Protein AF-A0A848FG60-F1 (afdb_monomer_lite)

Secondary structure (DSSP, 8-state):
---TTHHHHHHHHHHHHHSSSS---S-----TT----HHHHHHHHHHHHHHHHHHHHHHHHHHTTSS-HHHHHHHHHHHHHHHHHHHGGGHHHHTSSS--HHHHHHHHHHHHHHHHHHHHHHSPPPHHHHHHHHHHHHHHHHHHHHHHHHHHHTT--

Sequence (157 aa):
MREGWKQRTARFLHGLLAVGLGLFQSGRGHTRQRWVRATDLEALARRLHDFERQLGRARGHYARKHLSRQEMELVCRRTVDEVQTLLQPLHPTVAGPGASWALERLREVLHRWQEQSAAVAAQPLQQADVSDLQARLLEITTALYLCARVDDRDGGW

Foldseek 3Di:
DPPPLVVVLVVVVVVLVVVVPPDDDDDDDDDDDDDCALVNLLVLLVVLLVLLVVLVVLLVCVVVVVDDLVRNLVSLLVSLVVNCVSCVVCVVVLPDPPDDPLSVQLVVLVVVSVVLSVVSVPDRDDSVSSVVNSVSSNSNSVSSNVVSVVCVVVPHD

pLDDT: mean 75.54, std 20.2, range [33.19, 95.75]

Organism: NCBI:txid2728836

Structure (mmCIF, N/CA/C/O backbone):
data_AF-A0A848FG60-F1
#
_entry.id   AF-A0A848FG60-F1
#
loop_
_atom_site.group_PDB
_atom_site.id
_atom_site.type_symbol
_atom_site.label_atom_id
_atom_site.label_alt_id
_atom_site.label_comp_id
_atom_site.label_asym_id
_atom_site.label_entity_id
_atom_site.label_seq_id
_atom_site.pdbx_PDB_ins_code
_atom_site.Cartn_x
_atom_site.Cartn_y
_atom_site.Cartn_z
_atom_site.occupancy
_atom_site.B_iso_or_equiv
_atom_site.auth_seq_id
_atom_site.auth_comp_id
_atom_site.auth_asym_id
_atom_site.auth_atom_id
_atom_site.pdbx_PDB_model_num
ATOM 1 N N . MET A 1 1 ? -35.238 6.000 21.857 1.00 43.19 1 MET A N 1
ATOM 2 C CA . MET A 1 1 ? -34.547 6.650 20.714 1.00 43.19 1 MET A CA 1
ATOM 3 C C . MET A 1 1 ? -33.083 6.185 20.602 1.00 43.19 1 MET A C 1
ATOM 5 O O . MET A 1 1 ? -32.178 6.952 20.899 1.00 43.19 1 MET A O 1
ATOM 9 N N . ARG A 1 2 ? -32.814 4.924 20.218 1.00 46.97 2 ARG A N 1
ATOM 10 C CA . ARG A 1 2 ? -31.441 4.352 20.168 1.00 46.97 2 ARG A CA 1
ATOM 11 C C . ARG A 1 2 ? -31.118 3.539 18.899 1.00 46.97 2 ARG A C 1
ATOM 13 O O . ARG A 1 2 ? -30.082 2.888 18.848 1.00 46.97 2 ARG A O 1
ATOM 20 N N . GLU A 1 3 ? -31.956 3.588 17.862 1.00 43.88 3 GLU A N 1
ATOM 21 C CA . GLU A 1 3 ? -31.813 2.691 16.696 1.00 43.88 3 GLU A CA 1
ATOM 22 C C . GLU A 1 3 ? -31.210 3.334 15.433 1.00 43.88 3 GLU A C 1
ATOM 24 O O . GLU A 1 3 ? -30.818 2.632 14.506 1.00 43.88 3 GLU A O 1
ATOM 29 N N . GLY A 1 4 ? -31.028 4.659 15.400 1.00 38.88 4 GLY A N 1
ATOM 30 C CA . GLY A 1 4 ? -30.550 5.365 14.198 1.00 38.88 4 GLY A CA 1
ATOM 31 C C . GLY A 1 4 ? -29.042 5.275 13.907 1.00 38.88 4 GLY A C 1
ATOM 32 O O . GLY A 1 4 ? -28.613 5.658 12.820 1.00 38.88 4 GLY A O 1
ATOM 33 N N . TRP A 1 5 ? -28.222 4.795 14.852 1.00 41.12 5 TRP A N 1
ATOM 34 C CA . TRP A 1 5 ? -26.753 4.803 14.721 1.00 41.12 5 TRP A CA 1
ATOM 35 C C . TRP A 1 5 ? -26.181 3.543 14.060 1.00 41.12 5 TRP A C 1
ATOM 37 O O . TRP A 1 5 ? -25.212 3.643 13.312 1.00 41.12 5 TRP A O 1
ATOM 47 N N . LYS A 1 6 ? -26.811 2.374 14.243 1.00 43.53 6 LYS A N 1
ATOM 48 C CA . LYS A 1 6 ? -26.329 1.108 13.656 1.00 43.53 6 LYS A CA 1
ATOM 49 C C . LYS A 1 6 ? -26.465 1.059 12.126 1.00 43.53 6 LYS A C 1
ATOM 51 O O . LYS A 1 6 ? -25.684 0.390 11.461 1.00 43.53 6 LYS A O 1
ATOM 56 N N . GLN A 1 7 ? -27.418 1.795 11.547 1.00 44.53 7 GLN A N 1
ATOM 57 C CA . GLN A 1 7 ? -27.655 1.777 10.096 1.00 44.53 7 GLN A CA 1
ATOM 58 C C . GLN A 1 7 ? -26.692 2.667 9.288 1.00 44.53 7 GLN A C 1
ATOM 60 O O . GLN A 1 7 ? -26.521 2.437 8.090 1.00 44.53 7 GLN A O 1
ATOM 65 N N . ARG A 1 8 ? -26.041 3.671 9.901 1.00 47.16 8 ARG A N 1
ATOM 66 C CA . ARG A 1 8 ? -25.085 4.545 9.184 1.00 47.16 8 ARG A CA 1
ATOM 67 C C . ARG A 1 8 ? -23.687 3.941 9.082 1.00 47.16 8 ARG A C 1
ATOM 69 O O . ARG A 1 8 ? -23.053 4.104 8.045 1.00 47.16 8 ARG A O 1
ATOM 76 N N . THR A 1 9 ? -23.234 3.204 10.095 1.00 47.78 9 THR A N 1
ATOM 77 C CA . THR A 1 9 ? -21.932 2.513 10.070 1.00 47.78 9 THR A CA 1
ATOM 78 C C . THR A 1 9 ? -21.940 1.319 9.113 1.00 47.78 9 THR A C 1
ATOM 80 O O . THR A 1 9 ? -21.000 1.149 8.339 1.00 47.78 9 THR A O 1
ATOM 83 N N . ALA A 1 10 ? -23.048 0.572 9.048 1.00 43.47 10 ALA A N 1
ATOM 84 C CA . ALA A 1 10 ? -23.207 -0.545 8.113 1.00 43.47 10 ALA A CA 1
ATOM 85 C C . ALA A 1 10 ? -23.095 -0.119 6.634 1.00 43.47 10 ALA A C 1
ATOM 87 O O . ALA A 1 10 ? -22.471 -0.819 5.840 1.00 43.47 10 ALA A O 1
ATOM 88 N N . ARG A 1 11 ? -23.625 1.058 6.260 1.00 46.97 11 ARG A N 1
ATOM 89 C CA . ARG A 1 11 ? -23.487 1.604 4.893 1.00 46.97 11 ARG A CA 1
ATOM 90 C C . ARG A 1 11 ? -22.078 2.096 4.575 1.00 46.97 11 ARG A C 1
ATOM 92 O O . ARG A 1 11 ? -21.710 2.100 3.409 1.00 46.97 11 ARG A O 1
ATOM 99 N N . PHE A 1 12 ? -21.290 2.488 5.573 1.00 46.50 12 PHE A N 1
ATOM 100 C CA . PHE A 1 12 ? -19.912 2.940 5.366 1.00 46.50 12 PHE A CA 1
ATOM 101 C C . PHE A 1 12 ? -18.947 1.768 5.188 1.00 46.50 12 PHE A C 1
ATOM 103 O O . PHE A 1 12 ? -18.126 1.796 4.278 1.00 46.50 12 PHE A O 1
ATOM 110 N N . LEU A 1 13 ? -19.115 0.706 5.983 1.00 46.22 13 LEU A N 1
ATOM 111 C CA . LEU A 1 13 ? -18.448 -0.574 5.748 1.00 46.22 13 LEU A CA 1
ATOM 112 C C . LEU A 1 13 ? -18.839 -1.141 4.381 1.00 46.22 13 LEU A C 1
ATOM 114 O O . LEU A 1 13 ? -17.951 -1.524 3.634 1.00 46.22 13 LEU A O 1
ATOM 118 N N . HIS A 1 14 ? -20.122 -1.098 3.997 1.00 43.41 14 HIS A N 1
ATOM 119 C CA . HIS A 1 14 ? -20.547 -1.487 2.648 1.00 43.41 14 HIS A CA 1
ATOM 120 C C . HIS A 1 14 ? -20.042 -0.549 1.542 1.00 43.41 14 HIS A C 1
ATOM 122 O O . HIS A 1 14 ? -19.753 -1.031 0.460 1.00 43.41 14 HIS A O 1
ATOM 128 N N . GLY A 1 15 ? -19.905 0.758 1.776 1.00 40.09 15 GLY A N 1
ATOM 129 C CA . GLY A 1 15 ? -19.383 1.715 0.791 1.00 40.09 15 GLY A CA 1
ATOM 130 C C . GLY A 1 15 ? -17.871 1.600 0.579 1.00 40.09 15 GLY A C 1
ATOM 131 O O . GLY A 1 15 ? -17.404 1.714 -0.549 1.00 40.09 15 GLY A O 1
ATOM 132 N N . LEU A 1 16 ? -17.115 1.300 1.639 1.00 45.81 16 LEU A N 1
ATOM 133 C CA . LEU A 1 16 ? -15.701 0.912 1.557 1.00 45.81 16 LEU A CA 1
ATOM 134 C C . LEU A 1 16 ? -15.533 -0.491 0.949 1.00 45.81 16 LEU A C 1
ATOM 136 O O . LEU A 1 16 ? -14.603 -0.706 0.183 1.00 45.81 16 LEU A O 1
ATOM 140 N N . LEU A 1 17 ? -16.458 -1.421 1.215 1.00 43.62 17 LEU A N 1
ATOM 141 C CA . LEU A 1 17 ? -16.480 -2.763 0.613 1.00 43.62 17 LEU A CA 1
ATOM 142 C C . LEU A 1 17 ? -16.927 -2.769 -0.863 1.00 43.62 17 LEU A C 1
ATOM 144 O O . LEU A 1 17 ? -16.483 -3.620 -1.624 1.00 43.62 17 LEU A O 1
ATOM 148 N N . ALA A 1 18 ? -17.800 -1.852 -1.291 1.00 42.25 18 ALA A N 1
ATOM 149 C CA . ALA A 1 18 ? -18.418 -1.887 -2.621 1.00 42.25 18 ALA A CA 1
ATOM 150 C C . ALA A 1 18 ? -17.586 -1.209 -3.719 1.00 42.25 18 ALA A C 1
ATOM 152 O O . ALA A 1 18 ? -17.822 -1.467 -4.896 1.00 42.25 18 ALA A O 1
ATOM 153 N N . VAL A 1 19 ? -16.599 -0.378 -3.371 1.00 46.47 19 VAL A N 1
ATOM 154 C CA . VAL A 1 19 ? -15.745 0.300 -4.367 1.00 46.47 19 VAL A CA 1
ATOM 155 C C . VAL A 1 19 ? -14.506 -0.538 -4.740 1.00 46.47 19 VAL A C 1
ATOM 157 O O . VAL A 1 19 ? -13.872 -0.267 -5.753 1.00 46.47 19 VAL A O 1
ATOM 160 N N . GLY A 1 20 ? -14.206 -1.616 -4.003 1.00 38.66 20 GLY A N 1
ATOM 161 C CA . GLY A 1 20 ? -13.117 -2.559 -4.319 1.00 38.66 20 GLY A CA 1
ATOM 162 C C . GLY A 1 20 ? -13.521 -3.801 -5.132 1.00 38.66 20 GLY A C 1
ATOM 163 O O . GLY A 1 20 ? -12.655 -4.571 -5.534 1.00 38.66 20 GLY A O 1
ATOM 164 N N . LEU A 1 21 ? -14.819 -4.012 -5.387 1.00 41.16 21 LEU A N 1
ATOM 165 C CA . LEU A 1 21 ? -15.369 -5.270 -5.931 1.00 41.16 21 LEU A CA 1
ATOM 166 C C . LEU A 1 21 ? -15.944 -5.168 -7.357 1.00 41.16 21 LEU A C 1
ATOM 168 O O . LEU A 1 21 ? -16.602 -6.093 -7.832 1.00 41.16 21 LEU A O 1
ATOM 172 N N . GLY A 1 22 ? -15.684 -4.071 -8.069 1.00 34.75 22 GLY A N 1
ATOM 173 C CA . GLY A 1 22 ? -16.069 -3.908 -9.472 1.00 34.75 22 GLY A CA 1
ATOM 174 C C . GLY A 1 22 ? -14.889 -4.122 -10.420 1.00 34.75 22 GLY A C 1
ATOM 175 O O . GLY A 1 22 ? -14.008 -3.274 -10.466 1.00 34.75 22 GLY A O 1
ATOM 176 N N . LEU A 1 23 ? -14.947 -5.201 -11.217 1.00 46.12 23 LEU A N 1
ATOM 177 C CA . LEU A 1 23 ? -14.088 -5.569 -12.366 1.00 46.12 23 LEU A CA 1
ATOM 178 C C . LEU A 1 23 ? -12.882 -6.484 -12.083 1.00 46.12 23 LEU A C 1
ATOM 180 O O . LEU A 1 23 ? -11.734 -6.117 -12.301 1.00 46.12 23 LEU A O 1
ATOM 184 N N . PHE A 1 24 ? -13.154 -7.746 -11.738 1.00 44.06 24 PHE A N 1
ATOM 185 C CA . PHE A 1 24 ? -12.330 -8.866 -12.218 1.00 44.06 24 PHE A CA 1
ATOM 186 C C . PHE A 1 24 ? -13.209 -10.100 -12.470 1.00 44.06 24 PHE A C 1
ATOM 188 O O . PHE A 1 24 ? -13.235 -11.064 -11.712 1.00 44.06 24 PHE A O 1
ATOM 195 N N . GLN A 1 25 ? -13.959 -10.057 -13.570 1.00 45.28 25 GLN A N 1
ATOM 196 C CA . GLN A 1 25 ? -14.399 -11.256 -14.280 1.00 45.28 25 GLN A CA 1
ATOM 197 C C . GLN A 1 25 ? -14.211 -11.009 -15.773 1.00 45.28 25 GLN A C 1
ATOM 199 O O . GLN A 1 25 ? -15.046 -10.372 -16.406 1.00 45.28 25 GLN A O 1
ATOM 204 N N . SER A 1 26 ? -13.081 -11.478 -16.305 1.00 40.50 26 SER A N 1
ATOM 205 C CA . SER A 1 26 ? -12.954 -12.110 -17.628 1.00 40.50 26 SER A CA 1
ATOM 206 C C . SER A 1 26 ? -11.483 -12.437 -17.901 1.00 40.50 26 SER A C 1
ATOM 208 O O . SER A 1 26 ? -10.650 -11.538 -17.926 1.00 40.50 26 SER A O 1
ATOM 210 N N . GLY A 1 27 ? -11.181 -13.722 -18.123 1.00 33.19 27 GLY A N 1
ATOM 211 C CA . GLY A 1 27 ? -9.958 -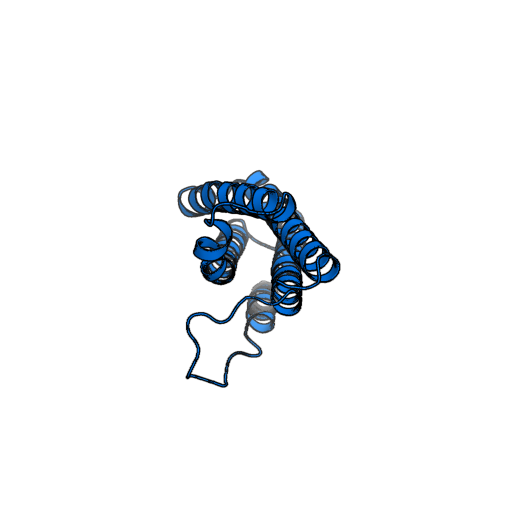14.160 -18.811 1.00 33.19 27 GLY A CA 1
ATOM 212 C C . GLY A 1 27 ? -8.948 -14.979 -17.999 1.00 33.19 27 GLY A C 1
ATOM 213 O O . GLY A 1 27 ? -7.886 -14.485 -17.639 1.00 33.19 27 GLY A O 1
ATOM 214 N N . ARG A 1 28 ? -9.220 -16.275 -17.787 1.00 44.66 28 ARG A N 1
ATOM 215 C CA . ARG A 1 28 ? -8.155 -17.283 -17.628 1.00 44.66 28 ARG A CA 1
ATOM 216 C C . ARG A 1 28 ? -7.485 -17.507 -18.989 1.00 44.66 28 ARG A C 1
ATOM 218 O O . ARG A 1 28 ? -8.190 -17.806 -19.945 1.00 44.66 28 ARG A O 1
ATOM 225 N N . GLY A 1 29 ? -6.152 -17.509 -19.025 1.00 38.81 29 GLY A N 1
ATOM 226 C CA . GLY A 1 29 ? -5.381 -18.230 -20.045 1.00 38.81 29 GLY A CA 1
ATOM 227 C C . GLY A 1 29 ? -4.326 -17.403 -20.782 1.00 38.81 29 GLY A C 1
ATOM 228 O O . GLY A 1 29 ? -4.659 -16.478 -21.503 1.00 38.81 29 GLY A O 1
ATOM 229 N N . HIS A 1 30 ? -3.068 -17.838 -20.643 1.00 36.25 30 HIS A N 1
ATOM 230 C CA . HIS A 1 30 ? -1.921 -17.553 -21.524 1.00 36.25 30 HIS A CA 1
ATOM 231 C C . HIS A 1 30 ? -1.269 -16.163 -21.431 1.00 36.25 30 HIS A C 1
ATOM 233 O O . HIS A 1 30 ? -1.506 -15.305 -22.263 1.00 36.25 30 HIS A O 1
ATOM 239 N N . THR A 1 31 ? -0.368 -16.001 -20.451 1.00 37.34 31 THR A N 1
ATOM 240 C CA . THR A 1 31 ? 1.079 -15.725 -20.645 1.00 37.34 31 THR A CA 1
ATOM 241 C C . THR A 1 31 ? 1.713 -15.445 -19.278 1.00 37.34 31 THR A C 1
ATOM 243 O O . THR A 1 31 ? 1.723 -14.314 -18.799 1.00 37.34 31 THR A O 1
ATOM 246 N N . ARG A 1 32 ? 2.244 -16.485 -18.621 1.00 42.47 32 ARG A N 1
ATOM 247 C CA . ARG A 1 32 ? 3.284 -16.305 -17.594 1.00 42.47 32 ARG A CA 1
ATOM 248 C C . ARG A 1 32 ? 4.531 -15.797 -18.331 1.00 42.47 32 ARG A C 1
ATOM 250 O O . ARG A 1 32 ? 4.897 -16.410 -19.323 1.00 42.47 32 ARG A O 1
ATOM 257 N N . GLN A 1 33 ? 5.144 -14.715 -17.848 1.00 43.25 33 GLN A N 1
ATOM 258 C CA . GLN A 1 33 ? 6.311 -14.016 -18.429 1.00 43.25 33 GLN A CA 1
ATOM 259 C C . GLN A 1 33 ? 6.042 -13.108 -19.639 1.00 43.25 33 GLN A C 1
ATOM 261 O O . GLN A 1 33 ? 6.755 -13.157 -20.639 1.00 43.25 33 GLN A O 1
ATOM 266 N N . ARG A 1 34 ? 5.065 -12.201 -19.539 1.00 41.25 34 ARG A N 1
ATOM 267 C CA . ARG A 1 34 ? 5.066 -11.002 -20.384 1.00 41.25 34 ARG A CA 1
ATOM 268 C C . ARG A 1 34 ? 5.093 -9.767 -19.496 1.00 41.25 34 ARG A C 1
ATOM 270 O O . ARG A 1 34 ? 4.231 -9.597 -18.646 1.00 41.25 34 ARG A O 1
ATOM 277 N N . TRP A 1 35 ? 6.170 -9.019 -19.673 1.00 51.25 35 TRP A N 1
ATOM 278 C CA . TRP A 1 35 ? 6.559 -7.768 -19.044 1.00 51.25 35 TRP A CA 1
ATOM 279 C C . TRP A 1 35 ? 5.409 -6.856 -18.611 1.00 51.25 35 TRP A C 1
ATOM 281 O O . TRP A 1 35 ? 4.452 -6.657 -19.355 1.00 51.25 35 TRP A O 1
ATOM 291 N N . VAL A 1 36 ? 5.585 -6.259 -17.432 1.00 56.28 36 VAL A N 1
ATOM 292 C CA . VAL A 1 36 ? 4.833 -5.097 -16.951 1.00 56.28 36 VAL A CA 1
ATOM 293 C C . VAL A 1 36 ? 5.274 -3.917 -17.821 1.00 56.28 36 VAL A C 1
ATOM 295 O O . VAL A 1 36 ? 6.374 -3.405 -17.632 1.00 56.28 36 VAL A O 1
ATOM 298 N N . ARG A 1 37 ? 4.482 -3.532 -18.826 1.00 58.97 37 ARG A N 1
ATOM 299 C CA . ARG A 1 37 ? 4.776 -2.341 -19.644 1.00 58.97 37 ARG A CA 1
ATOM 300 C C . ARG A 1 37 ? 4.719 -1.088 -18.762 1.00 58.97 37 ARG A C 1
ATOM 302 O O . ARG A 1 37 ? 4.047 -1.100 -17.732 1.00 58.97 37 ARG A O 1
ATOM 309 N N . ALA A 1 38 ? 5.318 0.029 -19.182 1.00 57.53 38 ALA A N 1
ATOM 310 C CA . ALA A 1 38 ? 5.148 1.325 -18.508 1.00 57.53 38 ALA A CA 1
ATOM 311 C C . ALA A 1 38 ? 3.666 1.644 -18.193 1.00 57.53 38 ALA A C 1
ATOM 313 O O . ALA A 1 38 ? 3.337 2.112 -17.102 1.00 57.53 38 ALA A O 1
ATOM 314 N N . THR A 1 39 ? 2.745 1.278 -19.096 1.00 58.06 39 THR A N 1
ATOM 315 C CA . THR A 1 39 ? 1.288 1.397 -18.898 1.00 58.06 39 THR A CA 1
ATOM 316 C C . THR A 1 39 ? 0.764 0.578 -17.709 1.00 58.06 39 THR A C 1
ATOM 318 O O . THR A 1 39 ? -0.144 1.028 -17.008 1.00 58.06 39 THR A O 1
ATOM 321 N N . ASP A 1 40 ? 1.354 -0.587 -17.442 1.00 82.12 40 ASP A N 1
ATOM 322 C CA . ASP A 1 40 ? 0.992 -1.467 -16.330 1.00 82.12 40 ASP A CA 1
ATOM 323 C C . ASP A 1 40 ? 1.553 -0.946 -14.995 1.00 82.12 40 ASP A C 1
ATOM 325 O O . ASP A 1 40 ? 0.869 -1.020 -13.972 1.00 82.12 40 ASP A O 1
ATOM 329 N N . LEU A 1 41 ? 2.748 -0.336 -14.997 1.00 84.81 41 LEU A N 1
ATOM 330 C CA . LEU A 1 41 ? 3.316 0.329 -13.815 1.00 84.81 41 LEU A CA 1
ATOM 331 C C . LEU A 1 41 ? 2.505 1.568 -13.414 1.00 84.81 41 LEU A C 1
ATOM 333 O O . LEU A 1 41 ? 2.201 1.743 -12.234 1.00 84.81 41 LEU A O 1
ATOM 337 N N . GLU A 1 42 ? 2.095 2.405 -14.373 1.00 87.00 42 GLU A N 1
ATOM 338 C CA . GLU A 1 42 ? 1.232 3.560 -14.086 1.00 87.00 42 GLU A CA 1
ATOM 339 C C . GLU A 1 42 ? -0.172 3.137 -13.632 1.00 87.00 42 GLU A C 1
ATOM 341 O O . GLU A 1 42 ? -0.783 3.789 -12.781 1.00 87.00 42 GLU A O 1
ATOM 346 N N . ALA A 1 43 ? -0.726 2.061 -14.198 1.00 87.94 43 ALA A N 1
ATOM 347 C CA . ALA A 1 43 ? -2.000 1.507 -13.743 1.00 87.94 43 ALA A CA 1
ATOM 348 C C . ALA A 1 43 ? -1.901 0.994 -12.298 1.00 87.94 43 ALA A C 1
ATOM 350 O O . ALA A 1 43 ? -2.771 1.290 -11.475 1.00 87.94 43 ALA A O 1
ATOM 351 N N . LEU A 1 44 ? -0.815 0.292 -11.966 1.00 90.12 44 LEU A N 1
ATOM 352 C CA . LEU A 1 44 ? -0.554 -0.170 -10.608 1.00 90.12 44 LEU A CA 1
ATOM 353 C C . LEU A 1 44 ? -0.361 1.002 -9.638 1.00 90.12 44 LEU A C 1
ATOM 355 O O . LEU A 1 44 ? -0.968 1.008 -8.569 1.00 90.12 44 LEU A O 1
ATOM 359 N N . ALA A 1 45 ? 0.403 2.026 -10.027 1.00 91.69 45 ALA A N 1
ATOM 360 C CA . ALA A 1 45 ? 0.597 3.234 -9.230 1.00 91.69 45 ALA A CA 1
ATOM 361 C C . ALA A 1 45 ? -0.739 3.926 -8.917 1.00 91.69 45 ALA A C 1
ATOM 363 O O . ALA A 1 45 ? -1.013 4.251 -7.763 1.00 91.69 45 ALA A O 1
ATOM 364 N N . ARG A 1 46 ? -1.618 4.088 -9.917 1.00 92.19 46 ARG A N 1
ATOM 365 C CA . ARG A 1 46 ? -2.971 4.639 -9.714 1.00 92.19 46 ARG A CA 1
ATOM 366 C C . ARG A 1 46 ? -3.768 3.830 -8.697 1.00 92.19 46 ARG A C 1
ATOM 368 O O . ARG A 1 46 ? -4.340 4.407 -7.777 1.00 92.19 46 ARG A O 1
ATOM 375 N N . ARG A 1 47 ? -3.746 2.503 -8.817 1.00 91.69 47 ARG A N 1
ATOM 376 C CA . ARG A 1 47 ? -4.473 1.620 -7.900 1.00 91.69 47 ARG A CA 1
ATOM 377 C C . ARG A 1 47 ? -3.947 1.710 -6.465 1.00 91.69 47 ARG A C 1
ATOM 379 O O . ARG A 1 47 ? -4.742 1.753 -5.532 1.00 91.69 47 ARG A O 1
ATOM 386 N N . LEU A 1 48 ? -2.630 1.786 -6.271 1.00 93.50 48 LEU A N 1
ATOM 387 C CA . LEU A 1 48 ? -2.032 1.984 -4.943 1.00 93.50 48 LEU A CA 1
ATOM 388 C C . LEU A 1 48 ? -2.339 3.369 -4.365 1.00 93.50 48 LEU A C 1
ATOM 390 O O . LEU A 1 48 ? -2.590 3.492 -3.165 1.00 93.50 48 LEU A O 1
ATOM 394 N N . HIS A 1 49 ? -2.403 4.396 -5.213 1.00 93.25 49 HIS A N 1
ATOM 395 C CA . HIS A 1 49 ? -2.829 5.728 -4.797 1.00 93.25 49 HIS A CA 1
ATOM 396 C C . HIS A 1 49 ? -4.281 5.744 -4.300 1.00 93.25 49 HIS A C 1
ATOM 398 O O . HIS A 1 49 ? -4.608 6.448 -3.346 1.00 93.25 49 HIS A O 1
ATOM 404 N N . ASP A 1 50 ? -5.164 4.935 -4.888 1.00 94.12 50 ASP A N 1
ATOM 405 C CA . ASP A 1 50 ? -6.537 4.820 -4.398 1.00 94.12 50 ASP A CA 1
ATOM 406 C C . ASP A 1 50 ? -6.600 4.202 -2.994 1.00 94.12 50 ASP A C 1
ATOM 408 O O . ASP A 1 50 ? -7.392 4.667 -2.170 1.00 94.12 50 ASP A O 1
ATOM 412 N N . PHE A 1 51 ? -5.749 3.217 -2.682 1.00 93.19 51 PHE A N 1
ATOM 413 C CA . PHE A 1 51 ? -5.620 2.677 -1.321 1.00 93.19 51 PHE A CA 1
ATOM 414 C C . PHE A 1 51 ? -5.078 3.710 -0.333 1.00 93.19 51 PHE A C 1
ATOM 416 O O . PHE A 1 51 ? -5.610 3.842 0.771 1.00 93.19 51 PHE A O 1
ATOM 423 N N . GLU A 1 52 ? -4.075 4.492 -0.737 1.00 95.31 52 GLU A N 1
ATOM 424 C CA . GLU A 1 52 ? -3.547 5.609 0.055 1.00 95.31 52 GLU A CA 1
ATOM 425 C C . GLU A 1 52 ? -4.667 6.594 0.424 1.00 95.31 52 GLU A C 1
ATOM 427 O O . GLU A 1 52 ? -4.892 6.883 1.605 1.00 95.31 52 GLU A O 1
ATOM 432 N N . ARG A 1 53 ? -5.466 7.018 -0.562 1.00 93.44 53 ARG A N 1
ATOM 433 C CA . ARG A 1 53 ? -6.609 7.913 -0.339 1.00 93.44 53 ARG A CA 1
ATOM 434 C C . ARG A 1 53 ? -7.684 7.288 0.544 1.00 93.44 53 ARG A C 1
ATOM 436 O O . ARG A 1 53 ? -8.315 7.993 1.336 1.00 93.44 53 ARG A O 1
ATOM 443 N N . GLN A 1 54 ? -7.939 5.988 0.401 1.00 92.38 54 GLN A N 1
ATOM 444 C CA . GLN A 1 54 ? -8.893 5.263 1.243 1.00 92.38 54 GLN A CA 1
ATOM 445 C C . GLN A 1 54 ? -8.442 5.233 2.705 1.00 92.38 54 GLN A C 1
ATOM 447 O O . GLN A 1 54 ? -9.245 5.568 3.579 1.00 92.38 54 GLN A O 1
ATOM 452 N N . LEU A 1 55 ? -7.165 4.936 2.971 1.00 92.56 55 LEU A N 1
ATOM 453 C CA . LEU A 1 55 ? -6.594 5.021 4.318 1.00 92.56 55 LEU A CA 1
ATOM 454 C C . LEU A 1 55 ? -6.672 6.445 4.872 1.00 92.56 55 LEU A C 1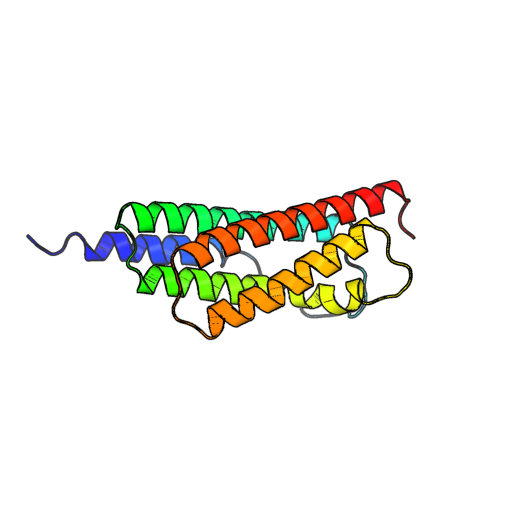
ATOM 456 O O . LEU A 1 55 ? -7.084 6.624 6.018 1.00 92.56 55 LEU A O 1
ATOM 460 N N . GLY A 1 56 ? -6.377 7.463 4.059 1.00 91.88 56 GLY A N 1
ATOM 461 C CA . GLY A 1 56 ? -6.514 8.865 4.458 1.00 91.88 56 GLY A CA 1
ATOM 462 C C . GLY A 1 56 ? -7.943 9.230 4.882 1.00 91.88 56 GLY A C 1
ATOM 463 O O . GLY A 1 56 ? -8.145 9.868 5.920 1.00 91.88 56 GLY A O 1
ATOM 464 N N . ARG A 1 57 ? -8.957 8.772 4.132 1.00 93.06 57 ARG A N 1
ATOM 465 C CA . ARG A 1 57 ? -10.375 8.950 4.497 1.00 93.06 57 ARG A CA 1
ATOM 466 C C . ARG A 1 57 ? -10.734 8.198 5.777 1.00 93.06 57 ARG A C 1
ATOM 468 O O . ARG A 1 57 ? -11.347 8.788 6.667 1.00 93.06 57 ARG A O 1
ATOM 475 N N . ALA A 1 58 ? -10.335 6.932 5.895 1.00 90.88 58 ALA A N 1
ATOM 476 C CA . ALA A 1 58 ? -10.576 6.123 7.089 1.00 90.88 58 ALA A CA 1
ATOM 477 C C . ALA A 1 58 ? -9.944 6.764 8.336 1.00 90.88 58 ALA A C 1
ATOM 479 O O . ALA A 1 58 ? -10.613 6.918 9.356 1.00 90.88 58 ALA A O 1
ATOM 480 N N . ARG A 1 59 ? -8.712 7.273 8.225 1.00 91.25 59 ARG A N 1
ATOM 481 C CA . ARG A 1 59 ? -8.030 8.029 9.284 1.00 91.25 59 ARG A CA 1
ATOM 482 C C . ARG A 1 59 ? -8.821 9.268 9.703 1.00 91.25 59 ARG A C 1
ATOM 484 O O . ARG A 1 59 ? -8.990 9.512 10.896 1.00 91.25 59 ARG A O 1
ATOM 491 N N . GLY A 1 60 ? -9.357 10.024 8.742 1.00 90.25 60 GLY A N 1
ATOM 492 C CA . GLY A 1 60 ? -10.231 11.169 9.017 1.00 90.25 60 GLY A CA 1
ATOM 493 C C . GLY A 1 60 ? -11.517 10.781 9.758 1.00 90.25 60 GLY A C 1
ATOM 494 O O . GLY A 1 60 ? -11.921 11.463 10.702 1.00 90.25 60 GLY A O 1
ATOM 495 N N . HIS A 1 61 ? -12.142 9.665 9.381 1.00 90.19 61 HIS A N 1
ATOM 496 C CA . HIS A 1 61 ? -13.314 9.127 10.077 1.00 90.19 61 HIS A CA 1
ATOM 497 C C . HIS A 1 61 ? -12.981 8.628 11.488 1.00 90.19 61 HIS A C 1
ATOM 499 O O . HIS A 1 61 ? -13.746 8.892 12.416 1.00 90.19 61 HIS A O 1
ATOM 505 N N . TYR A 1 62 ? -11.832 7.980 11.673 1.00 87.44 62 TYR A N 1
ATOM 506 C CA . TYR A 1 62 ? -11.345 7.541 12.979 1.00 87.44 62 TYR A CA 1
ATOM 507 C C . TYR A 1 62 ? -11.077 8.728 13.915 1.00 87.44 62 TYR A C 1
ATOM 509 O O . TYR A 1 62 ? -11.595 8.764 15.030 1.00 87.44 62 TYR A O 1
ATOM 517 N N . ALA A 1 63 ? -10.384 9.766 13.433 1.00 88.25 63 ALA A N 1
ATOM 518 C CA . ALA A 1 63 ? -10.129 10.989 14.199 1.00 88.25 63 ALA A CA 1
ATOM 519 C C . ALA A 1 63 ? -11.427 11.697 14.638 1.00 88.25 63 ALA A C 1
ATOM 521 O O . ALA A 1 63 ? -11.496 12.275 15.722 1.00 88.25 63 ALA A O 1
ATOM 522 N N . ARG A 1 64 ? -12.483 11.609 13.821 1.00 90.75 64 ARG A N 1
ATOM 523 C CA . ARG A 1 64 ? -13.824 12.140 14.122 1.00 90.75 64 ARG A CA 1
ATOM 524 C C . ARG A 1 64 ? -14.716 11.169 14.911 1.00 90.75 64 ARG A C 1
ATOM 526 O O . ARG A 1 64 ? -15.901 11.442 15.074 1.00 90.75 64 ARG A O 1
ATOM 533 N N . LYS A 1 65 ? -14.171 10.049 15.407 1.00 87.31 65 LYS A N 1
ATOM 534 C CA . LYS A 1 65 ? -14.887 8.999 16.161 1.00 87.31 65 LYS A CA 1
ATOM 535 C C . LYS A 1 65 ? -16.062 8.366 15.397 1.00 87.31 65 LYS A C 1
ATOM 537 O O . LYS A 1 65 ? -17.005 7.865 16.004 1.00 87.31 65 LYS A O 1
ATOM 542 N N . HIS A 1 66 ? -16.011 8.385 14.065 1.00 86.56 66 HIS A N 1
ATOM 543 C CA . HIS A 1 66 ? -16.963 7.684 13.195 1.00 86.56 66 HIS A CA 1
ATOM 544 C C . HIS A 1 66 ? -16.553 6.235 12.901 1.00 86.56 66 HIS A C 1
ATOM 546 O O . HIS A 1 66 ? -17.381 5.467 12.422 1.00 86.56 66 HIS A O 1
ATOM 552 N N . LEU A 1 67 ? -15.297 5.880 13.183 1.00 87.94 67 LEU A N 1
ATOM 553 C CA . LEU A 1 67 ? -14.770 4.517 13.160 1.00 87.94 67 LEU A CA 1
ATOM 554 C C . LEU A 1 67 ? -14.252 4.167 14.552 1.00 87.94 67 LEU A C 1
ATOM 556 O O . LEU A 1 67 ? -13.614 4.991 15.212 1.00 87.94 67 LEU A O 1
ATOM 560 N N . SER A 1 68 ? -14.507 2.940 14.984 1.00 90.50 68 SER A N 1
ATOM 561 C CA . SER A 1 68 ? -13.851 2.349 16.144 1.00 90.50 68 SER A CA 1
ATOM 562 C C . SER A 1 68 ? -12.416 1.931 15.812 1.00 90.50 68 SER A C 1
ATOM 564 O O . SER A 1 68 ? -12.035 1.779 14.650 1.00 90.50 68 SER A O 1
ATOM 566 N N . ARG A 1 69 ? -11.609 1.701 16.854 1.00 89.06 69 ARG A N 1
ATOM 567 C CA . ARG A 1 69 ? -10.234 1.201 16.708 1.00 89.06 69 ARG A CA 1
ATOM 568 C C . ARG A 1 69 ? -10.189 -0.145 15.976 1.00 89.06 69 ARG A C 1
ATOM 570 O O . ARG A 1 69 ? -9.372 -0.309 15.082 1.00 89.06 69 ARG A O 1
ATOM 577 N N . GLN A 1 70 ? -11.095 -1.064 16.311 1.00 89.94 70 GLN A N 1
ATOM 578 C CA . GLN A 1 70 ? -11.173 -2.387 15.681 1.00 89.94 70 GLN A CA 1
ATOM 579 C C . GLN A 1 70 ? -11.535 -2.300 14.192 1.00 89.94 70 GLN A C 1
ATOM 581 O O . GLN A 1 70 ? -10.977 -3.027 13.374 1.00 89.94 70 GLN A O 1
ATOM 586 N N . GLU A 1 71 ? -12.443 -1.393 13.815 1.00 91.00 71 GLU A N 1
ATOM 587 C CA . GLU A 1 71 ? -12.768 -1.168 12.402 1.00 91.00 71 GLU A CA 1
ATOM 588 C C . GLU A 1 71 ? -11.576 -0.570 11.645 1.00 91.00 71 GLU A C 1
ATOM 590 O O . GLU A 1 71 ? -11.304 -0.979 10.519 1.00 91.00 71 GLU A O 1
ATOM 595 N N . MET A 1 72 ? -10.832 0.351 12.267 1.00 92.06 72 MET A N 1
ATOM 596 C CA . MET A 1 72 ? -9.621 0.921 11.673 1.00 92.06 72 MET A CA 1
ATOM 597 C C . MET A 1 72 ? -8.517 -0.133 11.493 1.00 92.06 72 MET A C 1
ATOM 599 O O . MET A 1 72 ? -7.910 -0.210 10.429 1.00 92.06 72 MET A O 1
ATOM 603 N N . GLU A 1 73 ? -8.303 -0.985 12.498 1.00 91.12 73 GLU A N 1
ATOM 604 C CA . GLU A 1 73 ? -7.397 -2.141 12.442 1.00 91.12 73 GLU A CA 1
ATOM 605 C C . GLU A 1 73 ? -7.728 -3.071 11.275 1.00 91.12 73 GLU A C 1
ATOM 607 O O . GLU A 1 73 ? -6.849 -3.455 10.502 1.00 91.12 73 GLU A O 1
ATOM 612 N N . LEU A 1 74 ? -9.009 -3.390 11.106 1.00 91.12 74 LEU A N 1
ATOM 613 C CA . LEU A 1 74 ? -9.482 -4.243 10.026 1.00 91.12 74 LEU A CA 1
ATOM 614 C C . LEU A 1 74 ? -9.305 -3.591 8.647 1.00 91.12 74 LEU A C 1
ATOM 616 O O . LEU A 1 74 ? -8.927 -4.280 7.702 1.00 91.12 74 LEU A O 1
ATOM 620 N N . VAL A 1 75 ? -9.525 -2.278 8.526 1.00 92.00 75 VAL A N 1
ATOM 621 C CA . VAL A 1 75 ? -9.236 -1.529 7.291 1.00 92.00 75 VAL A CA 1
ATOM 622 C C . VAL A 1 75 ? -7.741 -1.574 6.969 1.00 92.00 75 VAL A C 1
ATOM 624 O O . VAL A 1 75 ? -7.380 -1.900 5.843 1.00 92.00 75 VAL A O 1
ATOM 627 N N . CYS A 1 76 ? -6.867 -1.305 7.942 1.00 91.94 76 CYS A N 1
ATOM 628 C CA . CYS A 1 76 ? -5.418 -1.341 7.734 1.00 91.94 76 CYS A CA 1
ATOM 629 C C . CYS A 1 76 ? -4.928 -2.721 7.290 1.00 91.94 76 CYS A C 1
ATOM 631 O O . CYS A 1 76 ? -4.192 -2.806 6.311 1.00 91.94 76 CYS A O 1
ATOM 633 N N . ARG A 1 77 ? -5.366 -3.793 7.960 1.00 91.44 77 ARG A N 1
ATOM 634 C CA . ARG A 1 77 ? -4.965 -5.167 7.616 1.00 91.44 77 ARG A CA 1
ATOM 635 C C . ARG A 1 77 ? -5.415 -5.566 6.216 1.00 91.44 77 ARG A C 1
ATOM 637 O O . ARG A 1 77 ? -4.602 -6.043 5.438 1.00 91.44 77 ARG A O 1
ATOM 644 N N . ARG A 1 78 ? -6.669 -5.276 5.856 1.00 92.25 78 ARG A N 1
ATOM 645 C CA . ARG A 1 78 ? -7.167 -5.535 4.496 1.00 92.25 78 ARG A CA 1
ATOM 646 C C . ARG A 1 78 ? -6.381 -4.771 3.441 1.00 92.25 78 ARG A C 1
ATOM 648 O O . ARG A 1 78 ? -5.995 -5.359 2.439 1.00 92.25 78 ARG A O 1
ATOM 655 N N . THR A 1 79 ? -6.103 -3.489 3.678 1.00 92.94 79 THR A N 1
ATOM 656 C CA . THR A 1 79 ? -5.280 -2.702 2.754 1.00 92.94 79 THR A CA 1
ATOM 657 C C . THR A 1 79 ? -3.890 -3.311 2.598 1.00 92.94 79 THR A C 1
ATOM 659 O O . THR A 1 79 ? -3.401 -3.404 1.478 1.00 92.94 79 THR A O 1
ATOM 662 N N . VAL A 1 80 ? -3.258 -3.745 3.693 1.00 93.25 80 VAL A N 1
ATOM 663 C CA . VAL A 1 80 ? -1.956 -4.423 3.642 1.00 93.25 80 VAL A CA 1
ATOM 664 C C . VAL A 1 80 ? -2.029 -5.694 2.792 1.00 93.25 80 VAL A C 1
ATOM 666 O O . VAL A 1 80 ? -1.228 -5.833 1.869 1.00 93.25 80 VAL A O 1
ATOM 669 N N . ASP A 1 81 ? -3.010 -6.564 3.035 1.00 91.25 81 ASP A N 1
ATOM 670 C CA . ASP A 1 81 ? -3.177 -7.828 2.306 1.00 91.25 81 ASP A CA 1
ATOM 671 C C . ASP A 1 81 ? -3.420 -7.603 0.801 1.00 91.25 81 ASP A C 1
ATOM 673 O O . ASP A 1 81 ? -2.801 -8.246 -0.057 1.00 91.25 81 ASP A O 1
ATOM 677 N N . GLU A 1 82 ? -4.302 -6.660 0.457 1.00 91.12 82 GLU A N 1
ATOM 678 C CA . GLU A 1 82 ? -4.627 -6.327 -0.932 1.00 91.12 82 GLU A CA 1
ATOM 679 C C . GLU A 1 82 ? -3.427 -5.710 -1.656 1.00 91.12 82 GLU A C 1
ATOM 681 O O . GLU A 1 82 ? -3.094 -6.115 -2.773 1.00 91.12 82 GLU A O 1
ATOM 686 N N . VAL A 1 83 ? -2.729 -4.772 -1.013 1.00 91.25 83 VAL A N 1
ATOM 687 C CA . VAL A 1 83 ? -1.529 -4.146 -1.579 1.00 91.25 83 VAL A CA 1
ATOM 688 C C . VAL A 1 83 ? -0.415 -5.172 -1.751 1.00 91.25 83 VAL A C 1
ATOM 690 O O . VAL A 1 83 ? 0.228 -5.198 -2.799 1.00 91.25 83 VAL A O 1
ATOM 693 N N . GLN A 1 84 ? -0.203 -6.063 -0.784 1.00 90.44 84 GLN A N 1
ATOM 694 C CA . GLN A 1 84 ? 0.814 -7.105 -0.893 1.00 90.44 84 GLN A CA 1
ATOM 695 C C . GLN A 1 84 ? 0.513 -8.078 -2.037 1.00 90.44 84 GLN A C 1
ATOM 697 O O . GLN A 1 84 ? 1.418 -8.434 -2.793 1.00 90.44 84 GLN A O 1
ATOM 702 N N . THR A 1 85 ? -0.759 -8.429 -2.234 1.00 87.56 85 THR A N 1
ATOM 703 C CA . THR A 1 85 ? -1.205 -9.239 -3.378 1.00 87.56 85 THR A CA 1
ATOM 704 C C . THR A 1 85 ? -0.930 -8.532 -4.708 1.00 87.56 85 THR A C 1
ATOM 706 O O . THR A 1 85 ? -0.442 -9.152 -5.652 1.00 87.56 85 THR A O 1
ATOM 709 N N . LEU A 1 86 ? -1.198 -7.225 -4.789 1.00 88.62 86 LEU A N 1
ATOM 710 C CA . LEU A 1 86 ? -0.949 -6.430 -5.995 1.00 88.62 86 LEU A CA 1
ATOM 711 C C . LEU A 1 86 ? 0.541 -6.261 -6.307 1.00 88.62 86 LEU A C 1
ATOM 713 O O . LEU A 1 86 ? 0.915 -6.201 -7.477 1.00 88.62 86 LEU A O 1
ATOM 717 N N . LEU A 1 87 ? 1.384 -6.184 -5.278 1.00 88.50 87 LEU A N 1
ATOM 718 C CA . LEU A 1 87 ? 2.830 -6.013 -5.416 1.00 88.50 87 LEU A CA 1
ATOM 719 C C . LEU A 1 87 ? 3.576 -7.333 -5.641 1.00 88.50 87 LEU A C 1
ATOM 721 O O . LEU A 1 87 ? 4.690 -7.310 -6.164 1.0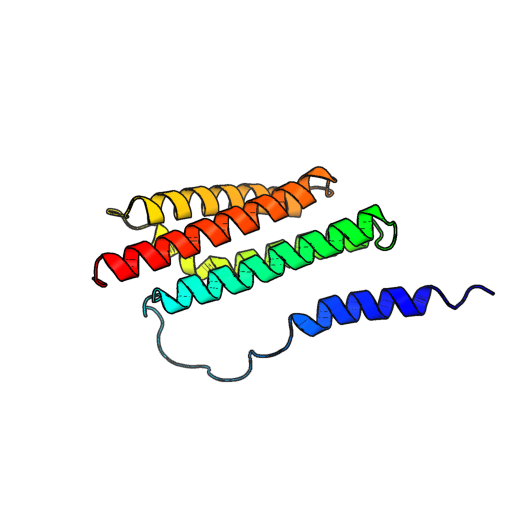0 88.50 87 LEU A O 1
ATOM 725 N N . GLN A 1 88 ? 2.975 -8.481 -5.305 1.00 84.62 88 GLN A N 1
ATOM 726 C CA . GLN A 1 88 ? 3.602 -9.802 -5.425 1.00 84.62 88 GLN A CA 1
ATOM 727 C C . GLN A 1 88 ? 4.274 -10.060 -6.793 1.00 84.62 88 GLN A C 1
ATOM 729 O O . GLN A 1 88 ? 5.408 -10.549 -6.807 1.00 84.62 88 GLN A O 1
ATOM 734 N N . PRO A 1 89 ? 3.655 -9.711 -7.941 1.00 82.88 89 PRO A N 1
ATOM 735 C CA . PRO A 1 89 ? 4.250 -9.947 -9.256 1.00 82.88 89 PRO A CA 1
ATOM 736 C C . PRO A 1 89 ? 5.507 -9.115 -9.549 1.00 82.88 89 PRO A C 1
ATOM 738 O O . PRO A 1 89 ? 6.237 -9.453 -10.477 1.00 82.88 89 PRO A O 1
ATOM 741 N N . LEU A 1 90 ? 5.774 -8.041 -8.793 1.00 79.44 90 LEU A N 1
ATOM 742 C CA . LEU A 1 90 ? 6.936 -7.173 -9.010 1.00 79.44 90 LEU A CA 1
ATOM 743 C C . LEU A 1 90 ? 8.227 -7.718 -8.392 1.00 79.44 90 LEU A C 1
ATOM 745 O O . LEU A 1 90 ? 9.307 -7.352 -8.852 1.00 79.44 90 LEU A O 1
ATOM 749 N N . HIS A 1 91 ? 8.145 -8.593 -7.384 1.00 73.50 91 HIS A N 1
ATOM 750 C CA . HIS A 1 91 ? 9.322 -9.108 -6.669 1.00 73.50 91 HIS A CA 1
ATOM 751 C C . HIS A 1 91 ? 10.388 -9.766 -7.560 1.00 73.50 91 HIS A C 1
ATOM 753 O O . HIS A 1 91 ? 11.565 -9.459 -7.371 1.00 73.50 91 HIS A O 1
ATOM 759 N N . PRO A 1 92 ? 10.038 -10.623 -8.538 1.00 67.88 92 PRO A N 1
ATOM 760 C CA . PRO A 1 92 ? 11.028 -11.216 -9.434 1.00 67.88 92 PRO A CA 1
ATOM 761 C C . PRO A 1 92 ? 11.687 -10.168 -10.339 1.00 67.88 92 PRO A C 1
ATOM 763 O O . PRO A 1 92 ? 12.882 -10.240 -10.604 1.00 67.88 92 PRO A O 1
ATOM 766 N N . THR A 1 93 ? 10.913 -9.178 -10.789 1.00 67.69 93 THR A N 1
ATOM 767 C CA . THR A 1 93 ? 11.343 -8.150 -11.747 1.00 67.69 93 THR A CA 1
ATOM 768 C C . THR A 1 93 ? 12.336 -7.182 -11.125 1.00 67.69 93 THR A C 1
ATOM 770 O O . THR A 1 93 ? 13.339 -6.829 -11.739 1.00 67.69 93 THR A O 1
ATOM 773 N N . VAL A 1 94 ? 12.102 -6.785 -9.873 1.00 69.69 94 VAL A N 1
ATOM 774 C CA . VAL A 1 94 ? 13.033 -5.912 -9.157 1.00 69.69 94 VAL A CA 1
ATOM 775 C C . VAL A 1 94 ? 14.293 -6.651 -8.700 1.00 69.69 94 VAL A C 1
ATOM 777 O O . VAL A 1 94 ? 15.232 -5.990 -8.285 1.00 69.69 94 VAL A O 1
ATOM 780 N N . ALA A 1 95 ? 14.377 -7.984 -8.759 1.00 62.09 95 ALA A N 1
ATOM 781 C CA . ALA A 1 95 ? 15.518 -8.749 -8.235 1.00 62.09 95 ALA A CA 1
ATOM 782 C C . ALA A 1 95 ? 16.705 -8.903 -9.213 1.00 62.09 95 ALA A C 1
ATOM 784 O O . ALA A 1 95 ? 17.754 -9.408 -8.817 1.00 62.09 95 ALA A O 1
ATOM 785 N N . GLY A 1 96 ? 16.568 -8.478 -10.474 1.00 59.91 96 GLY A N 1
ATOM 786 C CA . GLY A 1 96 ? 17.617 -8.624 -11.490 1.00 59.91 96 GLY A CA 1
ATOM 787 C C . GLY A 1 96 ? 18.817 -7.667 -11.310 1.00 59.91 96 GLY A C 1
ATOM 788 O O . GLY A 1 96 ? 18.622 -6.514 -10.907 1.00 59.91 96 GLY A O 1
ATOM 789 N N . PRO A 1 97 ? 20.056 -8.107 -11.618 1.00 52.06 97 PRO A N 1
ATOM 790 C CA . PRO A 1 97 ? 21.231 -7.234 -11.691 1.00 52.06 97 PRO A CA 1
ATOM 791 C C . PRO A 1 97 ? 21.186 -6.330 -12.940 1.00 52.06 97 PRO A C 1
ATOM 793 O O . PRO A 1 97 ? 20.692 -6.748 -13.983 1.00 52.06 97 PRO A O 1
ATOM 796 N N . GLY A 1 98 ? 21.714 -5.101 -12.842 1.00 58.78 98 GLY A N 1
ATOM 797 C CA . GLY A 1 98 ? 21.733 -4.117 -13.948 1.00 58.78 98 GLY A CA 1
ATOM 798 C C . GLY A 1 98 ? 20.572 -3.110 -13.962 1.00 58.78 98 GLY A C 1
ATOM 799 O O . GLY A 1 98 ? 20.267 -2.524 -14.994 1.00 58.78 98 GLY A O 1
ATOM 800 N N . ALA A 1 99 ? 19.903 -2.927 -12.824 1.00 63.44 99 ALA A N 1
ATOM 801 C CA . ALA A 1 99 ? 18.727 -2.077 -12.670 1.00 63.44 99 ALA A CA 1
ATOM 802 C C . ALA A 1 99 ? 19.042 -0.573 -12.813 1.00 63.44 99 ALA A C 1
ATOM 804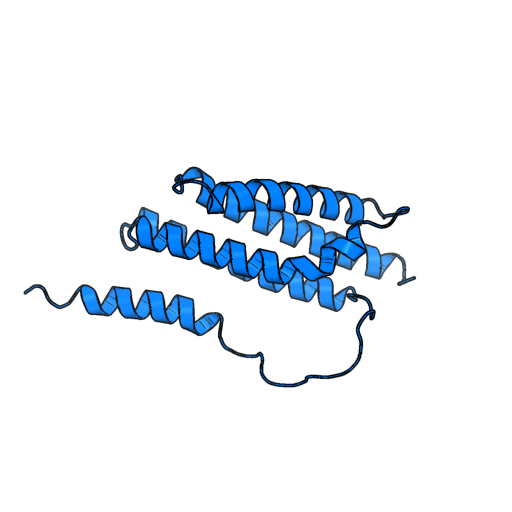 O O . ALA A 1 99 ? 20.026 -0.089 -12.263 1.00 63.44 99 ALA A O 1
ATOM 805 N N . SER A 1 100 ? 18.175 0.186 -13.494 1.00 81.25 100 SER A N 1
ATOM 806 C CA . SER A 1 100 ? 18.223 1.654 -13.460 1.00 81.25 100 SER A CA 1
ATOM 807 C C . SER A 1 100 ? 18.060 2.171 -12.022 1.00 81.25 100 SER A C 1
ATOM 809 O O . SER A 1 100 ? 17.425 1.519 -11.189 1.00 81.25 100 SER A O 1
ATOM 811 N N . TRP A 1 101 ? 18.559 3.378 -11.729 1.00 86.31 101 TRP A N 1
ATOM 812 C CA . TRP A 1 101 ? 18.406 4.016 -10.409 1.00 86.31 101 TRP A CA 1
ATOM 813 C C . TRP A 1 101 ? 16.937 4.054 -9.932 1.00 86.31 101 TRP A C 1
ATOM 815 O O . TRP A 1 101 ? 16.652 3.983 -8.736 1.00 86.31 101 TRP A O 1
ATOM 825 N N . ALA A 1 102 ? 15.981 4.147 -10.866 1.00 86.75 102 ALA A N 1
ATOM 826 C CA . ALA A 1 102 ? 14.553 4.152 -10.563 1.00 86.75 102 ALA A CA 1
ATOM 827 C C . ALA A 1 102 ? 14.083 2.786 -10.042 1.00 86.75 102 ALA A C 1
ATOM 829 O O . ALA A 1 102 ? 13.334 2.718 -9.065 1.00 86.75 102 ALA A O 1
ATOM 830 N N . LEU A 1 103 ? 14.572 1.702 -10.648 1.00 85.81 103 LEU A N 1
ATOM 831 C CA . LEU A 1 103 ? 14.270 0.336 -10.239 1.00 85.81 103 LEU A CA 1
ATOM 832 C C . LEU A 1 103 ? 14.949 -0.020 -8.905 1.00 85.81 103 LEU A C 1
ATOM 834 O O . LEU A 1 103 ? 14.347 -0.706 -8.079 1.00 85.81 103 LEU A O 1
ATOM 838 N N . GLU A 1 104 ? 16.152 0.501 -8.642 1.00 87.31 104 GLU A N 1
ATOM 839 C CA . GLU A 1 104 ? 16.805 0.393 -7.327 1.00 87.31 104 GLU A CA 1
ATOM 840 C C . GLU A 1 104 ? 15.987 1.078 -6.228 1.00 87.31 104 GLU A C 1
ATOM 842 O O . GLU A 1 104 ? 15.716 0.476 -5.187 1.00 87.31 104 GLU A O 1
ATOM 847 N N . ARG A 1 105 ? 15.508 2.300 -6.489 1.00 89.94 105 ARG A N 1
ATOM 848 C CA . ARG A 1 105 ? 14.616 3.014 -5.569 1.00 89.94 105 ARG A CA 1
ATOM 849 C C . ARG A 1 105 ? 13.318 2.245 -5.327 1.00 89.94 105 ARG A C 1
ATOM 851 O O . ARG A 1 105 ? 12.870 2.154 -4.187 1.00 89.94 105 ARG A O 1
ATOM 858 N N . LEU A 1 106 ? 12.708 1.684 -6.374 1.00 90.62 106 LEU A N 1
ATOM 859 C CA . LEU A 1 106 ? 11.505 0.863 -6.227 1.00 90.62 106 LEU A CA 1
ATOM 860 C C . LEU A 1 106 ? 11.778 -0.366 -5.353 1.00 90.62 106 LEU A C 1
ATOM 862 O O . LEU A 1 106 ? 10.988 -0.655 -4.459 1.00 90.62 106 LEU A O 1
ATOM 866 N N . ARG A 1 107 ? 12.907 -1.053 -5.554 1.00 89.56 107 ARG A N 1
ATOM 867 C CA . ARG A 1 107 ? 13.312 -2.204 -4.736 1.00 89.56 107 ARG A CA 1
ATOM 868 C C . ARG A 1 107 ? 13.426 -1.835 -3.258 1.00 89.56 107 ARG A C 1
ATOM 870 O O . ARG A 1 107 ? 12.879 -2.543 -2.417 1.00 89.56 107 ARG A O 1
ATOM 877 N N . GLU A 1 108 ? 14.096 -0.730 -2.950 1.00 90.94 108 GLU A N 1
ATOM 878 C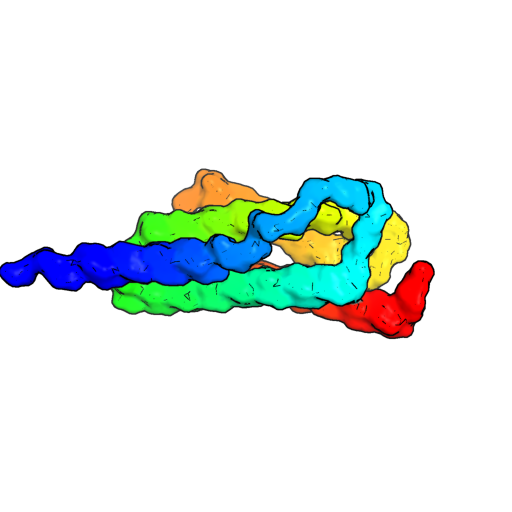 CA . GLU A 1 108 ? 14.270 -0.257 -1.575 1.00 90.94 108 GLU A CA 1
ATOM 879 C C . GLU A 1 108 ? 12.921 0.046 -0.906 1.00 90.94 108 GLU A C 1
ATOM 881 O O . GLU A 1 108 ? 12.657 -0.382 0.218 1.00 90.94 108 GLU A O 1
ATOM 886 N N . VAL A 1 109 ? 12.032 0.741 -1.616 1.00 93.31 109 VAL A N 1
ATOM 887 C CA . VAL A 1 109 ? 10.704 1.086 -1.100 1.00 93.31 109 VAL A CA 1
ATOM 888 C C . VAL A 1 109 ? 9.838 -0.167 -0.907 1.00 93.31 109 VAL A C 1
ATOM 890 O O . VAL A 1 109 ? 9.142 -0.277 0.102 1.00 93.31 109 VAL A O 1
ATOM 893 N N . LEU A 1 110 ? 9.897 -1.138 -1.826 1.00 92.25 110 LEU A N 1
ATOM 894 C CA . LEU A 1 110 ? 9.183 -2.412 -1.686 1.00 92.25 110 LEU A CA 1
ATOM 895 C C . LEU A 1 110 ? 9.712 -3.248 -0.516 1.00 92.25 110 LEU A C 1
ATOM 897 O O . LEU A 1 110 ? 8.923 -3.892 0.171 1.00 92.25 110 LEU A O 1
ATOM 901 N N . HIS A 1 111 ? 11.019 -3.222 -0.264 1.00 90.94 111 HIS A N 1
ATOM 902 C CA . HIS A 1 111 ? 11.604 -3.892 0.893 1.00 90.94 111 HIS A CA 1
ATOM 903 C C . HIS A 1 111 ? 11.104 -3.274 2.206 1.00 90.94 111 HIS A C 1
ATOM 905 O O . HIS A 1 111 ? 10.563 -3.985 3.052 1.00 90.94 111 HIS A O 1
ATOM 911 N N . ARG A 1 112 ? 11.149 -1.938 2.323 1.00 91.62 112 ARG A N 1
ATOM 912 C CA . ARG A 1 112 ? 10.601 -1.211 3.483 1.00 91.62 112 ARG A CA 1
ATOM 913 C C . ARG A 1 112 ? 9.109 -1.488 3.694 1.00 91.62 112 ARG A C 1
ATOM 915 O O . ARG A 1 112 ? 8.649 -1.616 4.827 1.00 91.62 112 ARG A O 1
ATOM 922 N N . TRP A 1 113 ? 8.342 -1.613 2.609 1.00 92.81 113 TRP A N 1
ATOM 923 C CA . TRP A 1 113 ? 6.938 -2.018 2.682 1.00 92.81 113 TRP A CA 1
ATOM 924 C C . TRP A 1 113 ? 6.761 -3.416 3.285 1.00 92.81 113 TRP A C 1
ATOM 926 O O . TRP A 1 113 ? 5.884 -3.598 4.129 1.00 92.81 113 TRP A O 1
ATOM 936 N N . GLN A 1 114 ? 7.571 -4.402 2.888 1.00 90.50 114 GLN A N 1
ATOM 937 C CA . GLN A 1 114 ? 7.478 -5.767 3.422 1.00 90.50 114 GLN A CA 1
ATOM 938 C C . GLN A 1 114 ? 7.733 -5.819 4.933 1.00 90.50 114 GLN A C 1
ATOM 940 O O . GLN A 1 114 ? 6.988 -6.474 5.657 1.00 90.50 114 GLN A O 1
ATOM 945 N N . GLU A 1 115 ? 8.745 -5.101 5.417 1.00 89.75 115 GLU A N 1
ATOM 946 C CA . GLU A 1 115 ? 9.058 -5.042 6.850 1.00 89.75 115 GLU A CA 1
ATOM 947 C C . GLU A 1 115 ? 7.902 -4.425 7.647 1.00 89.75 115 GLU A C 1
ATOM 949 O O . GLU A 1 115 ? 7.459 -4.967 8.663 1.00 89.75 115 GLU A O 1
ATOM 954 N N . GLN A 1 116 ? 7.358 -3.313 7.151 1.00 89.25 116 GLN A N 1
ATOM 955 C CA . GLN A 1 116 ? 6.291 -2.591 7.833 1.00 89.25 116 GLN A CA 1
ATOM 956 C C . GLN A 1 116 ? 4.943 -3.328 7.784 1.00 89.25 116 GLN A C 1
ATOM 958 O O . GLN A 1 116 ? 4.218 -3.365 8.778 1.00 89.25 116 GLN A O 1
ATOM 963 N N . SER A 1 117 ? 4.598 -3.935 6.647 1.00 88.62 117 SER A N 1
ATOM 964 C CA . SER A 1 117 ? 3.372 -4.735 6.505 1.00 88.62 117 SER A CA 1
ATOM 965 C C . SER A 1 117 ? 3.377 -5.952 7.433 1.00 88.62 117 SER A C 1
ATOM 967 O O . SER A 1 117 ? 2.361 -6.235 8.072 1.00 88.62 117 SER A O 1
ATOM 969 N N . ALA A 1 118 ? 4.529 -6.609 7.596 1.00 85.69 118 ALA A N 1
ATOM 970 C CA . ALA A 1 118 ? 4.689 -7.697 8.556 1.00 85.69 118 ALA A CA 1
ATOM 971 C C . ALA A 1 118 ? 4.453 -7.234 10.007 1.00 85.69 118 ALA A C 1
ATOM 973 O O . ALA A 1 118 ? 3.781 -7.928 10.774 1.00 85.69 118 ALA A O 1
ATOM 974 N N . ALA A 1 119 ? 4.937 -6.042 10.378 1.00 84.88 119 ALA A N 1
ATOM 975 C CA . ALA A 1 119 ? 4.713 -5.479 11.711 1.00 84.88 119 ALA A CA 1
ATOM 976 C C . ALA A 1 119 ? 3.220 -5.217 11.994 1.00 84.88 119 ALA A C 1
ATOM 978 O O . ALA A 1 119 ? 2.718 -5.587 13.058 1.00 84.88 119 ALA A O 1
ATOM 979 N N . VAL A 1 120 ? 2.490 -4.665 11.018 1.00 85.06 120 VAL A N 1
ATOM 980 C CA . VAL A 1 120 ? 1.041 -4.391 11.118 1.00 85.06 120 VAL A CA 1
ATOM 981 C C . VAL A 1 120 ? 0.212 -5.675 11.250 1.00 85.06 120 VAL A C 1
ATOM 983 O O . VAL A 1 120 ? -0.828 -5.685 11.917 1.00 85.06 120 VAL A O 1
ATOM 986 N N . ALA A 1 121 ? 0.659 -6.772 10.636 1.00 77.94 121 ALA A N 1
ATOM 987 C CA . ALA A 1 121 ? 0.009 -8.073 10.768 1.00 77.94 121 ALA A CA 1
ATOM 988 C C . ALA A 1 121 ? 0.249 -8.712 12.149 1.00 77.94 121 ALA A C 1
ATOM 990 O O . ALA A 1 121 ? -0.647 -9.359 12.694 1.00 77.94 121 ALA A O 1
ATOM 991 N N . ALA A 1 122 ? 1.440 -8.520 12.724 1.00 82.06 122 ALA A N 1
ATOM 992 C CA . ALA A 1 122 ? 1.867 -9.193 13.949 1.00 82.06 122 ALA A CA 1
ATOM 993 C C . ALA A 1 122 ? 1.452 -8.480 15.248 1.00 82.06 122 ALA A C 1
ATOM 995 O O . ALA A 1 122 ? 1.374 -9.123 16.296 1.00 82.06 122 ALA A O 1
ATOM 996 N N . GLN A 1 123 ? 1.206 -7.167 15.211 1.00 84.06 123 GLN A N 1
ATOM 997 C CA . GLN A 1 123 ? 1.022 -6.353 16.417 1.00 84.06 123 GLN A CA 1
ATOM 998 C C . GLN A 1 123 ? -0.343 -5.639 16.447 1.00 84.06 123 GLN A C 1
ATOM 1000 O O . GLN A 1 123 ? -0.985 -5.452 15.408 1.00 84.06 123 GLN A O 1
ATOM 1005 N N . PRO A 1 124 ? -0.843 -5.249 17.638 1.00 84.88 124 PRO A N 1
ATOM 1006 C CA . PRO A 1 124 ? -1.968 -4.326 17.740 1.00 84.88 124 PRO A CA 1
ATOM 1007 C C . PRO A 1 124 ? -1.620 -2.995 17.073 1.00 84.88 124 PRO A C 1
ATOM 1009 O O . PRO A 1 124 ? -0.560 -2.434 17.341 1.00 84.88 124 PRO A O 1
ATOM 1012 N N . LEU A 1 125 ? -2.533 -2.470 16.257 1.00 82.25 125 LEU A N 1
ATOM 1013 C CA . LEU A 1 125 ? -2.276 -1.258 15.486 1.00 82.25 125 LEU A CA 1
ATOM 1014 C C . LEU A 1 125 ? -2.125 -0.054 16.421 1.00 82.25 125 LEU A C 1
ATOM 1016 O O . LEU A 1 125 ? -2.983 0.217 17.276 1.00 82.25 125 LEU A O 1
ATOM 1020 N N . GLN A 1 126 ? -1.037 0.676 16.234 1.00 85.44 126 GLN A N 1
ATOM 1021 C CA . GLN A 1 126 ? -0.803 1.990 16.797 1.00 85.44 126 GLN A CA 1
ATOM 1022 C C . GLN A 1 126 ? -1.325 3.071 15.847 1.00 85.44 126 GLN A C 1
ATOM 1024 O O . GLN A 1 126 ? -1.494 2.880 14.645 1.00 85.44 126 GLN A O 1
ATOM 1029 N N . GLN A 1 127 ? -1.598 4.258 16.385 1.00 76.31 127 GLN A N 1
ATO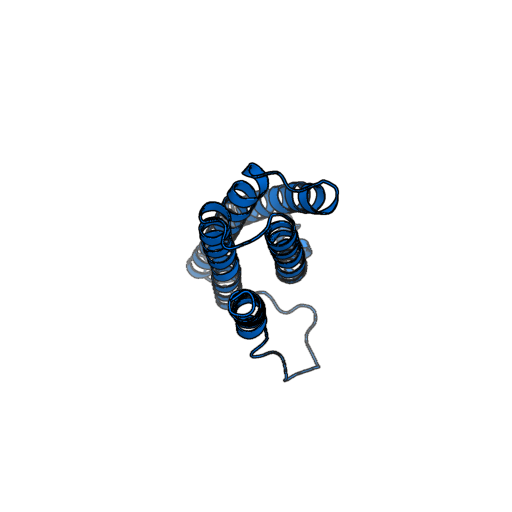M 1030 C CA . GLN A 1 127 ? -2.094 5.365 15.564 1.00 76.31 127 GLN A CA 1
ATOM 1031 C C . GLN A 1 127 ? -1.053 5.846 14.534 1.00 76.31 127 GLN A C 1
ATOM 1033 O O . GLN A 1 127 ? -1.437 6.310 13.456 1.00 76.31 127 GLN A O 1
ATOM 1038 N N . ALA A 1 128 ? 0.241 5.737 14.859 1.00 84.81 128 ALA A N 1
ATOM 1039 C CA . ALA A 1 128 ? 1.337 6.062 13.948 1.00 84.81 128 ALA A CA 1
ATOM 1040 C C . ALA A 1 128 ? 1.324 5.152 12.709 1.00 84.81 128 ALA A C 1
ATOM 1042 O O . ALA A 1 128 ? 1.365 5.669 11.593 1.00 84.81 128 ALA A O 1
ATOM 1043 N N . ASP A 1 129 ? 1.079 3.849 12.896 1.00 86.75 129 ASP A N 1
ATOM 1044 C CA . ASP A 1 129 ? 1.073 2.837 11.831 1.00 86.75 129 ASP A CA 1
ATOM 1045 C C . ASP A 1 129 ? 0.154 3.200 10.662 1.00 86.75 129 ASP A C 1
ATOM 1047 O O . ASP A 1 129 ? 0.481 2.946 9.508 1.00 86.75 129 ASP A O 1
ATOM 1051 N N . VAL A 1 130 ? -0.994 3.833 10.930 1.00 87.56 130 VAL A N 1
ATOM 1052 C CA . VAL A 1 130 ? -1.917 4.282 9.874 1.00 87.56 130 VAL A CA 1
ATOM 1053 C C . VAL A 1 130 ? -1.264 5.336 8.982 1.00 87.56 130 VAL A C 1
ATOM 1055 O O . VAL A 1 130 ? -1.385 5.282 7.758 1.00 87.56 130 VAL A O 1
ATOM 1058 N N . SER A 1 131 ? -0.624 6.328 9.601 1.00 90.56 131 SER A N 1
ATOM 1059 C CA . SER A 1 131 ? 0.007 7.433 8.874 1.00 90.56 131 SER A CA 1
ATOM 1060 C C . SER A 1 131 ? 1.248 6.935 8.140 1.00 90.56 131 SER A C 1
ATOM 1062 O O . SER A 1 131 ? 1.469 7.319 6.993 1.00 90.56 131 SER A O 1
ATOM 1064 N N . ASP A 1 132 ? 1.988 6.014 8.754 1.00 91.94 132 ASP A N 1
ATOM 1065 C CA . ASP A 1 132 ? 3.158 5.397 8.144 1.00 91.94 132 ASP A CA 1
ATOM 1066 C C . ASP A 1 132 ? 2.761 4.512 6.959 1.00 91.94 132 ASP A C 1
ATOM 1068 O O . ASP A 1 132 ? 3.400 4.575 5.912 1.00 91.94 132 ASP A O 1
ATOM 1072 N N . LEU A 1 133 ? 1.687 3.719 7.068 1.00 92.06 133 LEU A N 1
ATOM 1073 C CA . LEU A 1 133 ? 1.162 2.927 5.949 1.00 92.06 133 LEU A CA 1
ATOM 1074 C C . LEU A 1 133 ? 0.760 3.832 4.783 1.00 92.06 133 LEU A C 1
ATOM 1076 O O . LEU A 1 133 ? 1.124 3.566 3.639 1.00 92.06 133 LEU A O 1
ATOM 1080 N N . GLN A 1 134 ? 0.045 4.923 5.071 1.00 93.56 134 GLN A N 1
ATOM 1081 C CA . GLN A 1 134 ? -0.348 5.906 4.061 1.00 93.56 134 GLN A CA 1
ATOM 1082 C C . GLN A 1 134 ? 0.886 6.512 3.367 1.00 93.56 134 GLN A C 1
ATOM 1084 O O . GLN A 1 134 ? 0.937 6.569 2.137 1.00 93.56 134 GLN A O 1
ATOM 1089 N N . ALA A 1 135 ? 1.908 6.896 4.138 1.00 93.25 135 ALA A N 1
ATOM 1090 C CA . ALA A 1 135 ? 3.160 7.424 3.603 1.00 93.25 135 ALA A CA 1
ATOM 1091 C C . ALA A 1 135 ? 3.887 6.403 2.712 1.00 93.25 135 ALA A C 1
ATOM 1093 O O . ALA A 1 135 ? 4.325 6.752 1.615 1.00 93.25 135 ALA A O 1
ATOM 1094 N N . ARG A 1 136 ? 3.958 5.127 3.117 1.00 94.50 136 ARG A N 1
ATOM 1095 C CA . ARG A 1 136 ? 4.580 4.082 2.286 1.00 94.50 136 ARG A CA 1
ATOM 1096 C C . ARG A 1 136 ? 3.838 3.834 0.988 1.00 94.50 136 ARG A C 1
ATOM 1098 O O . ARG A 1 136 ? 4.486 3.713 -0.047 1.00 94.50 136 ARG A O 1
ATOM 1105 N N . LEU A 1 137 ? 2.508 3.802 1.002 1.00 94.56 137 LEU A N 1
ATOM 1106 C CA . LEU A 1 137 ? 1.738 3.650 -0.236 1.00 94.56 137 LEU A CA 1
ATOM 1107 C C . LEU A 1 137 ? 2.016 4.793 -1.218 1.00 94.56 137 LEU A C 1
ATOM 1109 O O . LEU A 1 137 ? 2.151 4.552 -2.421 1.00 94.56 137 LEU A O 1
ATOM 1113 N N . LEU A 1 138 ? 2.163 6.021 -0.715 1.00 95.25 138 LEU A N 1
ATOM 1114 C CA . LEU A 1 138 ? 2.542 7.172 -1.531 1.00 95.25 138 LEU A CA 1
ATOM 1115 C C . LEU A 1 138 ? 3.970 7.045 -2.090 1.00 95.25 138 LEU A C 1
ATOM 1117 O O . LEU A 1 138 ? 4.197 7.336 -3.268 1.00 95.25 138 LEU A O 1
ATOM 1121 N N . GLU A 1 139 ? 4.926 6.581 -1.282 1.00 95.75 139 GLU A N 1
ATOM 1122 C CA . GLU A 1 139 ? 6.299 6.321 -1.734 1.00 95.75 139 GLU A CA 1
ATOM 1123 C C . GLU A 1 139 ? 6.345 5.261 -2.843 1.00 95.75 139 GLU A C 1
ATOM 1125 O O . GLU A 1 139 ? 6.983 5.493 -3.872 1.00 95.75 139 GLU A O 1
ATOM 1130 N N . ILE A 1 140 ? 5.635 4.136 -2.676 1.00 94.69 140 ILE A N 1
ATOM 1131 C CA . ILE A 1 140 ? 5.568 3.061 -3.681 1.00 94.69 140 ILE A CA 1
ATOM 1132 C C . ILE A 1 140 ? 4.950 3.596 -4.973 1.00 94.69 140 ILE A C 1
ATOM 1134 O O . ILE A 1 140 ? 5.512 3.417 -6.051 1.00 94.69 140 ILE A O 1
ATOM 1138 N N . THR A 1 141 ? 3.824 4.304 -4.863 1.00 94.56 141 THR A N 1
ATOM 1139 C CA . THR A 1 141 ? 3.143 4.940 -5.999 1.00 94.56 141 THR A CA 1
ATOM 1140 C C . THR A 1 141 ? 4.102 5.841 -6.777 1.00 94.56 141 THR A C 1
ATOM 1142 O O . THR A 1 141 ? 4.195 5.755 -8.000 1.00 94.56 141 THR A O 1
ATOM 1145 N N . THR A 1 142 ? 4.858 6.679 -6.067 1.00 94.06 142 THR A N 1
ATOM 1146 C CA . THR A 1 142 ? 5.830 7.596 -6.672 1.00 94.06 142 THR A CA 1
ATOM 1147 C C . THR A 1 142 ? 6.956 6.833 -7.366 1.00 94.06 142 THR A C 1
ATOM 1149 O O . THR A 1 142 ? 7.308 7.156 -8.498 1.00 94.06 142 THR A O 1
ATOM 1152 N N . ALA A 1 143 ? 7.504 5.797 -6.726 1.00 92.88 143 ALA A N 1
ATOM 1153 C CA . ALA A 1 143 ? 8.562 4.973 -7.305 1.00 92.88 143 ALA A CA 1
ATOM 1154 C C . ALA A 1 143 ? 8.102 4.243 -8.579 1.00 92.88 143 ALA A C 1
ATOM 1156 O O . ALA A 1 143 ? 8.847 4.197 -9.557 1.00 92.88 143 ALA A O 1
ATOM 1157 N N . LEU A 1 144 ? 6.864 3.740 -8.607 1.00 91.38 144 LEU A N 1
ATOM 1158 C CA . LEU A 1 144 ? 6.275 3.110 -9.792 1.00 91.38 144 LEU A CA 1
ATOM 1159 C C . LEU A 1 144 ? 6.101 4.099 -10.948 1.00 91.38 144 LEU A C 1
ATOM 1161 O O . LEU A 1 144 ? 6.465 3.774 -12.077 1.00 91.38 144 LEU A O 1
ATOM 1165 N N . TYR A 1 145 ? 5.611 5.315 -10.677 1.00 90.69 145 TYR A N 1
ATOM 1166 C CA . TYR A 1 145 ? 5.536 6.362 -11.701 1.00 90.69 145 TYR A CA 1
ATOM 1167 C C . TYR A 1 145 ? 6.916 6.730 -12.248 1.00 90.69 145 TYR A C 1
ATOM 1169 O O . TYR A 1 145 ? 7.068 6.886 -13.456 1.00 90.69 145 TYR A O 1
ATOM 1177 N N . LEU A 1 146 ? 7.929 6.848 -11.384 1.00 89.62 146 LEU A N 1
ATOM 1178 C CA . LEU A 1 146 ? 9.300 7.122 -11.820 1.00 89.62 146 LEU A CA 1
ATOM 1179 C C . LEU A 1 146 ? 9.831 6.007 -12.725 1.00 89.62 146 LEU A C 1
ATOM 1181 O O . LEU A 1 146 ? 10.386 6.307 -13.777 1.00 89.62 146 LEU A O 1
ATOM 1185 N N . CYS A 1 147 ? 9.607 4.741 -12.360 1.00 87.75 147 CYS A N 1
ATOM 1186 C CA . CYS A 1 147 ? 9.992 3.603 -13.196 1.00 87.75 147 CYS A CA 1
ATOM 1187 C C . CYS A 1 147 ? 9.305 3.654 -14.564 1.00 87.75 147 CYS A C 1
ATOM 1189 O O . CYS A 1 147 ? 9.984 3.553 -15.578 1.00 87.75 147 CYS A O 1
ATOM 1191 N N . ALA A 1 148 ? 7.989 3.893 -14.600 1.00 85.94 148 ALA A N 1
ATOM 1192 C CA . ALA A 1 148 ? 7.246 4.001 -15.854 1.00 85.94 148 ALA A CA 1
ATOM 1193 C C . ALA A 1 148 ? 7.772 5.126 -16.761 1.00 85.94 148 ALA A C 1
ATOM 1195 O O . ALA A 1 148 ? 7.831 4.971 -17.975 1.00 85.94 148 ALA A O 1
ATOM 1196 N N . ARG A 1 149 ? 8.173 6.261 -16.174 1.00 84.75 149 ARG A N 1
ATOM 1197 C CA . ARG A 1 149 ? 8.669 7.429 -16.918 1.00 84.75 149 ARG A CA 1
ATOM 1198 C C . ARG A 1 149 ? 10.097 7.272 -17.420 1.00 84.75 149 ARG A C 1
ATOM 1200 O O . ARG A 1 149 ? 10.426 7.851 -18.448 1.00 84.75 149 ARG A O 1
ATOM 1207 N N . VAL A 1 150 ? 10.946 6.563 -16.680 1.00 83.50 150 VAL A N 1
ATOM 1208 C CA . VAL A 1 150 ? 12.314 6.254 -17.118 1.00 83.50 150 VAL A CA 1
ATOM 1209 C C . VAL A 1 150 ? 12.277 5.218 -18.242 1.00 83.50 150 VAL A C 1
ATOM 1211 O O . VAL A 1 150 ? 12.911 5.437 -19.265 1.00 83.50 150 VAL A O 1
ATOM 1214 N N . ASP A 1 151 ? 11.442 4.182 -18.118 1.00 74.31 151 ASP A N 1
ATOM 1215 C CA . ASP A 1 151 ? 11.257 3.150 -19.151 1.00 74.31 151 ASP A CA 1
ATOM 1216 C C . ASP A 1 151 ? 10.768 3.736 -20.494 1.00 74.31 151 ASP A C 1
ATOM 1218 O O . ASP A 1 151 ? 11.297 3.410 -21.553 1.00 74.31 151 ASP A O 1
ATOM 1222 N N . ASP A 1 152 ? 9.821 4.682 -20.446 1.00 72.50 152 ASP A N 1
ATOM 1223 C CA . ASP A 1 152 ? 9.301 5.387 -21.631 1.00 72.50 152 ASP A CA 1
ATOM 1224 C C . ASP A 1 152 ? 10.354 6.290 -22.309 1.00 72.50 152 ASP A C 1
ATOM 1226 O O . ASP A 1 152 ? 10.346 6.468 -23.526 1.00 72.50 152 ASP A O 1
ATOM 1230 N N . ARG A 1 153 ? 11.295 6.854 -21.536 1.00 67.25 153 ARG A N 1
ATOM 1231 C CA . ARG A 1 153 ? 12.367 7.726 -22.055 1.00 67.25 153 ARG A CA 1
ATOM 1232 C C . ARG A 1 153 ? 13.532 6.955 -22.653 1.00 67.25 153 ARG A C 1
ATOM 1234 O O . ARG A 1 153 ? 14.113 7.423 -23.628 1.00 67.25 153 ARG A O 1
ATOM 1241 N N . ASP A 1 154 ? 13.853 5.803 -22.077 1.00 64.31 154 ASP A N 1
ATOM 1242 C CA . ASP A 1 154 ? 14.965 4.962 -22.520 1.00 64.31 154 ASP A CA 1
ATOM 1243 C C . ASP A 1 154 ? 14.585 4.092 -23.738 1.00 64.31 154 ASP A C 1
ATOM 1245 O O . ASP A 1 154 ? 15.400 3.318 -24.233 1.00 64.31 154 ASP A O 1
ATOM 1249 N N . GLY A 1 155 ? 13.369 4.268 -24.273 1.00 53.41 155 GLY A N 1
ATOM 1250 C CA . GLY A 1 155 ? 12.932 3.708 -25.551 1.00 53.41 155 GLY A CA 1
ATOM 1251 C C . GLY A 1 155 ? 12.395 2.281 -25.489 1.00 53.41 155 GLY A C 1
ATOM 1252 O O . GLY A 1 155 ? 12.057 1.755 -26.544 1.00 53.41 155 GLY A O 1
ATOM 1253 N N . GLY A 1 156 ? 12.262 1.694 -24.293 1.00 55.44 156 GLY A N 1
ATOM 1254 C CA . GLY A 1 156 ? 11.887 0.293 -24.099 1.00 55.44 156 GLY A CA 1
ATOM 1255 C C . GLY A 1 156 ? 12.928 -0.663 -24.696 1.00 55.44 156 GLY A C 1
ATOM 1256 O O . GLY A 1 156 ? 13.147 -0.681 -25.901 1.00 55.44 156 GLY A O 1
ATOM 1257 N N . TRP A 1 157 ? 13.573 -1.451 -23.840 1.00 44.12 157 TRP A N 1
ATOM 1258 C CA . TRP A 1 157 ? 14.570 -2.463 -24.215 1.00 44.12 157 TRP A CA 1
ATOM 1259 C C . TRP A 1 157 ? 14.181 -3.334 -25.420 1.00 44.12 157 TRP A C 1
ATOM 1261 O O . TRP A 1 157 ? 13.030 -3.836 -25.452 1.00 44.12 157 TRP A O 1
#

Radius of gyration: 18.03 Å; chains: 1; bounding box: 56×30×46 Å